Protein AF-A0A955IA64-F1 (afdb_monomer_lite)

Sequence (153 aa):
MTGTPGFIVGTLGSDGQVEGVVISGAQPYSSFKAELDKFLDGNVEKTAKVSIDDDPILGDKNKAKVAIVEFSDYECPFCQKFHNDTFDQLVENYIDNGKVIYVYRDFPLSFHEPKASEAAAAANCVKEVAGDEKYFEFSKLYYERTKSNGEGL

Organism: NCBI:txid2099670

InterPro domains:
  IPR012336 Thioredoxin-like fold [PF13462] (55-147)
  IPR013766 Thioredoxin domain [PS51352] (23-153)
  IPR036249 Thioredoxin-like superfamily [SSF52833] (44-150)

Structure (mmCIF, N/CA/C/O backbone):
data_AF-A0A955IA64-F1
#
_entry.id   AF-A0A955IA64-F1
#
loop_
_atom_site.group_PDB
_atom_site.id
_atom_site.type_symbol
_atom_site.label_atom_id
_atom_site.label_alt_id
_atom_site.label_comp_id
_atom_site.label_asym_id
_atom_site.label_entity_id
_atom_site.label_seq_id
_atom_site.pdbx_PDB_ins_code
_atom_site.Cartn_x
_atom_site.Cartn_y
_atom_site.Cartn_z
_atom_site.occupancy
_atom_site.B_iso_or_equiv
_atom_site.auth_seq_id
_atom_site.auth_comp_id
_atom_site.auth_asym_id
_atom_site.auth_atom_id
_atom_site.pdbx_PDB_model_num
ATOM 1 N N . MET A 1 1 ? -1.724 13.882 -2.074 1.00 74.62 1 MET A N 1
ATOM 2 C CA . MET A 1 1 ? -0.437 13.337 -1.590 1.00 74.62 1 MET A CA 1
ATOM 3 C C . MET A 1 1 ? 0.701 14.104 -2.242 1.00 74.62 1 MET A C 1
ATOM 5 O O . MET A 1 1 ? 0.517 14.543 -3.369 1.00 74.62 1 MET A O 1
ATOM 9 N N . THR A 1 2 ? 1.822 14.323 -1.548 1.00 81.00 2 THR A N 1
ATOM 10 C CA . THR A 1 2 ? 2.979 15.089 -2.068 1.00 81.00 2 THR A CA 1
ATOM 11 C C . THR A 1 2 ? 4.188 14.214 -2.431 1.00 81.00 2 THR A C 1
ATOM 13 O O . THR A 1 2 ? 5.199 14.749 -2.871 1.00 81.00 2 THR A O 1
ATOM 16 N N . GLY A 1 3 ? 4.111 12.893 -2.232 1.00 91.44 3 GLY A N 1
ATOM 17 C CA . GLY A 1 3 ? 5.170 11.920 -2.530 1.00 91.44 3 GLY A CA 1
ATOM 18 C C . GLY A 1 3 ? 4.752 10.490 -2.163 1.00 91.44 3 GLY A C 1
ATOM 19 O O . GLY A 1 3 ? 3.640 10.302 -1.661 1.00 91.44 3 GLY A O 1
ATOM 20 N N . THR A 1 4 ? 5.642 9.517 -2.397 1.00 96.19 4 THR A N 1
ATOM 21 C CA . THR A 1 4 ? 5.428 8.085 -2.113 1.00 96.19 4 THR A CA 1
ATOM 22 C C . THR A 1 4 ? 6.520 7.505 -1.183 1.00 96.19 4 THR A C 1
ATOM 24 O O . THR A 1 4 ? 7.653 7.997 -1.188 1.00 96.19 4 THR A O 1
ATOM 27 N N . PRO A 1 5 ? 6.209 6.486 -0.360 1.00 98.44 5 PRO A N 1
ATOM 28 C CA . PRO A 1 5 ? 4.861 5.996 -0.125 1.00 98.44 5 PRO A CA 1
ATOM 29 C C . PRO A 1 5 ? 4.093 7.031 0.700 1.00 98.44 5 PRO A C 1
ATOM 31 O O . PRO A 1 5 ? 4.649 7.717 1.565 1.00 98.44 5 PRO A O 1
ATOM 34 N N . GLY A 1 6 ? 2.817 7.198 0.396 1.00 98.31 6 GLY A N 1
ATOM 35 C CA . GLY A 1 6 ? 1.923 8.040 1.175 1.00 98.31 6 GLY A CA 1
ATOM 36 C C . GLY A 1 6 ? 0.669 7.258 1.501 1.00 98.31 6 GLY A C 1
ATOM 37 O O . GLY A 1 6 ? 0.147 6.562 0.646 1.00 98.31 6 GLY A O 1
ATOM 38 N N . PHE A 1 7 ? 0.134 7.416 2.703 1.00 98.50 7 PHE A N 1
ATOM 39 C CA . PHE A 1 7 ? -1.001 6.632 3.168 1.00 98.50 7 PHE A CA 1
ATOM 40 C C . PHE A 1 7 ? -2.152 7.517 3.623 1.00 98.50 7 PHE A C 1
ATOM 42 O O . PHE A 1 7 ? -1.937 8.575 4.216 1.00 98.50 7 PHE A O 1
ATOM 49 N N . ILE A 1 8 ? -3.374 7.044 3.411 1.00 98.00 8 ILE A N 1
ATOM 50 C CA . ILE A 1 8 ? -4.541 7.469 4.182 1.00 98.00 8 ILE A CA 1
ATOM 51 C C . ILE A 1 8 ? -4.972 6.283 5.037 1.00 98.00 8 ILE A C 1
ATOM 53 O O . ILE A 1 8 ? -5.327 5.233 4.507 1.00 98.00 8 ILE A O 1
ATOM 57 N N . VAL A 1 9 ? -4.938 6.454 6.356 1.00 97.62 9 VAL A N 1
ATOM 58 C CA . VAL A 1 9 ? -5.397 5.451 7.325 1.00 97.62 9 VAL A CA 1
ATOM 59 C C . VAL A 1 9 ? -6.681 5.960 7.953 1.00 97.62 9 VAL A C 1
ATOM 61 O O . VAL A 1 9 ? -6.684 7.055 8.515 1.00 97.62 9 VAL A O 1
ATOM 64 N N . GLY A 1 10 ? -7.777 5.210 7.838 1.00 97.31 10 GLY A N 1
ATOM 65 C CA . GLY A 1 10 ? -9.073 5.724 8.270 1.00 97.31 10 GLY A CA 1
ATOM 66 C C . GLY A 1 10 ? -10.218 4.728 8.297 1.00 97.31 10 GLY A C 1
ATOM 67 O O . GLY A 1 10 ? -10.074 3.563 7.936 1.00 97.31 10 GLY A O 1
ATOM 68 N N . THR A 1 11 ? -11.384 5.209 8.723 1.00 96.75 11 THR A N 1
ATOM 69 C CA . THR A 1 11 ? -12.624 4.426 8.745 1.00 96.75 11 THR A CA 1
ATOM 70 C C . THR A 1 11 ? -13.098 4.153 7.324 1.00 96.75 11 THR A C 1
ATOM 72 O O . THR A 1 11 ? -13.209 5.086 6.530 1.00 96.75 11 THR A O 1
ATOM 75 N N . LEU A 1 12 ? -13.429 2.895 7.040 1.00 96.62 12 LEU A N 1
ATOM 76 C CA . LEU A 1 12 ? -14.019 2.455 5.782 1.00 96.62 12 LEU A CA 1
ATOM 77 C C . LEU A 1 12 ? -15.549 2.546 5.857 1.00 96.62 12 LEU A C 1
ATOM 79 O O . LEU A 1 12 ? -16.190 1.851 6.647 1.00 96.62 12 LEU A O 1
ATOM 83 N N . GLY A 1 13 ? -16.128 3.410 5.031 1.00 94.50 13 GLY A N 1
ATOM 84 C CA . GLY A 1 13 ? -17.563 3.513 4.811 1.00 94.50 13 GLY A CA 1
ATOM 85 C C . GLY A 1 13 ? -18.093 2.410 3.894 1.00 94.50 13 GLY A C 1
ATOM 86 O O . GLY A 1 13 ? -17.376 1.854 3.062 1.00 94.50 13 GLY A O 1
ATOM 87 N N . SER A 1 14 ? -19.389 2.114 4.014 1.00 92.44 14 SER A N 1
ATOM 88 C CA . SER A 1 14 ? -20.088 1.159 3.139 1.00 92.44 14 SER A CA 1
ATOM 89 C C . SER A 1 14 ? -20.152 1.605 1.673 1.00 92.44 14 SER A C 1
ATOM 91 O O . SER A 1 14 ? -20.410 0.793 0.793 1.00 92.44 14 SER A O 1
ATOM 93 N N . ASP A 1 15 ? -19.945 2.896 1.420 1.00 93.44 15 ASP A N 1
ATOM 94 C CA . ASP A 1 15 ? -19.834 3.520 0.101 1.00 93.44 15 ASP A CA 1
ATOM 95 C C . ASP A 1 15 ? -18.428 3.385 -0.513 1.00 93.44 15 ASP A C 1
ATOM 97 O O . ASP A 1 15 ? -18.185 3.894 -1.602 1.00 93.44 15 ASP A O 1
ATOM 101 N N . GLY A 1 16 ? -17.494 2.713 0.172 1.00 95.38 16 GLY A N 1
ATOM 102 C CA . GLY A 1 16 ? -16.103 2.588 -0.262 1.00 95.38 16 GLY A CA 1
ATOM 103 C C . GLY A 1 16 ? -15.254 3.829 0.021 1.00 95.38 16 GLY A C 1
ATOM 104 O O . GLY A 1 16 ? -14.092 3.876 -0.378 1.00 95.38 16 GLY A O 1
ATOM 105 N N . GLN A 1 17 ? -15.788 4.830 0.725 1.00 97.38 17 GLN A N 1
ATOM 106 C CA . GLN A 1 17 ? -15.002 5.982 1.144 1.00 97.38 17 GLN A CA 1
ATOM 107 C C . GLN A 1 17 ? -14.188 5.658 2.396 1.00 97.38 17 GLN A C 1
ATOM 109 O O . GLN A 1 17 ? -14.704 5.138 3.381 1.00 97.38 17 GLN A O 1
ATOM 114 N N . VAL A 1 18 ? -12.920 6.044 2.385 1.00 97.62 18 VAL A N 1
ATOM 115 C CA . VAL A 1 18 ? -12.037 6.045 3.546 1.00 97.62 18 VAL A CA 1
ATOM 116 C C . VAL A 1 18 ? -11.873 7.477 4.018 1.00 97.62 18 VAL A C 1
ATOM 118 O O . VAL A 1 18 ? -11.444 8.350 3.262 1.00 97.62 18 VAL A O 1
ATOM 121 N N . GLU A 1 19 ? -12.220 7.723 5.275 1.00 96.88 19 GLU A N 1
ATOM 122 C CA . GLU A 1 19 ? -12.023 9.014 5.932 1.00 96.88 19 GLU A CA 1
ATOM 123 C C . GLU A 1 19 ? -11.064 8.843 7.102 1.00 96.88 19 GLU A C 1
ATOM 125 O O . GLU A 1 19 ? -11.329 8.062 8.021 1.00 96.88 19 GLU A O 1
ATOM 130 N N . GLY A 1 20 ? -9.948 9.566 7.065 1.00 96.38 20 GLY A N 1
ATOM 131 C CA . GLY A 1 20 ? -8.793 9.231 7.882 1.00 96.38 20 GLY A CA 1
ATOM 132 C C . GLY A 1 20 ? -7.771 10.343 8.052 1.00 96.38 20 GLY A C 1
ATOM 133 O O . GLY A 1 20 ? -8.054 11.517 7.812 1.00 96.38 20 GLY A O 1
ATOM 134 N N . VAL A 1 21 ? -6.572 9.944 8.461 1.00 96.19 21 VAL A N 1
ATOM 135 C CA . VAL A 1 21 ? -5.384 10.798 8.566 1.00 96.19 21 VAL A CA 1
ATOM 136 C C . VAL A 1 21 ? -4.369 10.431 7.492 1.00 96.19 21 VAL A C 1
ATOM 138 O O . VAL A 1 21 ? -4.330 9.294 7.017 1.00 96.19 21 VAL A O 1
ATOM 141 N N . VAL A 1 22 ? -3.529 11.395 7.123 1.00 96.75 22 VAL A N 1
ATOM 142 C CA . VAL A 1 22 ? -2.402 11.162 6.216 1.00 96.75 22 VAL A CA 1
ATOM 143 C C . VAL A 1 22 ? -1.189 10.695 7.014 1.00 96.75 22 VAL A C 1
ATOM 145 O O . VAL A 1 22 ? -0.801 11.343 7.984 1.00 96.75 22 VAL A O 1
ATOM 148 N N . ILE A 1 23 ? -0.552 9.617 6.562 1.00 96.62 23 ILE A N 1
ATOM 149 C CA . ILE A 1 23 ? 0.784 9.211 7.007 1.00 96.62 23 ILE A CA 1
ATOM 150 C C . ILE A 1 23 ? 1.722 9.339 5.806 1.00 96.62 23 ILE A C 1
ATOM 152 O O . ILE A 1 23 ? 1.428 8.825 4.732 1.00 96.62 23 ILE A O 1
ATOM 156 N N . SER A 1 24 ? 2.843 10.038 5.968 1.00 96.88 24 SER A N 1
ATOM 157 C CA . SER A 1 24 ? 3.775 10.312 4.866 1.00 96.88 24 SER A CA 1
ATOM 158 C C . SER A 1 24 ? 5.090 9.557 5.032 1.00 96.88 24 SER A C 1
ATOM 160 O O . SER A 1 24 ? 5.724 9.618 6.090 1.00 96.88 24 SER A O 1
ATOM 162 N N . GLY A 1 25 ? 5.540 8.920 3.951 1.00 97.56 25 GLY A N 1
ATOM 163 C CA . GLY A 1 25 ? 6.814 8.215 3.865 1.00 97.56 25 GLY A CA 1
ATOM 164 C C . GLY A 1 25 ? 6.790 6.817 4.479 1.00 97.56 25 GLY A C 1
ATOM 165 O O . GLY A 1 25 ? 5.804 6.387 5.075 1.00 97.56 25 GLY A O 1
ATOM 166 N N . ALA A 1 26 ? 7.916 6.114 4.344 1.00 98.00 26 ALA A N 1
ATOM 167 C CA . ALA A 1 26 ? 8.124 4.760 4.854 1.00 98.00 26 ALA A CA 1
ATOM 168 C C . ALA A 1 26 ? 8.237 4.742 6.389 1.00 98.00 26 ALA A C 1
ATOM 170 O O . ALA A 1 26 ? 9.330 4.650 6.954 1.00 98.00 26 ALA A O 1
ATOM 171 N N . GLN A 1 27 ? 7.100 4.899 7.064 1.00 98.38 27 GLN A N 1
ATOM 172 C CA . GLN A 1 27 ? 7.015 4.892 8.519 1.00 98.38 27 GLN A CA 1
ATOM 173 C C . GLN A 1 27 ? 7.138 3.468 9.079 1.00 98.38 27 GLN A C 1
ATOM 175 O O . GLN A 1 27 ? 6.695 2.521 8.432 1.00 98.38 27 GLN A O 1
ATOM 180 N N . PRO A 1 28 ? 7.696 3.298 10.290 1.00 98.44 28 PRO A N 1
ATOM 181 C CA . PRO A 1 28 ? 7.754 1.996 10.944 1.00 98.44 28 PRO A CA 1
ATOM 182 C C . PRO A 1 28 ? 6.361 1.498 11.349 1.00 98.44 28 PRO A C 1
ATOM 184 O O . PRO A 1 28 ? 5.442 2.288 11.583 1.00 98.44 28 PRO A O 1
ATOM 187 N N . TYR A 1 29 ? 6.240 0.183 11.557 1.00 98.44 29 TYR A N 1
ATOM 188 C CA . TYR A 1 29 ? 5.018 -0.479 12.034 1.00 98.44 29 TYR A CA 1
ATOM 189 C C . TYR A 1 29 ? 4.368 0.205 13.249 1.00 98.44 29 TYR A C 1
ATOM 191 O O . TYR A 1 29 ? 3.145 0.323 13.316 1.00 98.44 29 TYR A O 1
ATOM 199 N N . SER A 1 30 ? 5.165 0.699 14.202 1.00 98.19 30 SER A N 1
ATOM 200 C CA . SER A 1 30 ? 4.658 1.374 15.404 1.00 98.19 30 SER A CA 1
ATOM 201 C C . SER A 1 30 ? 3.833 2.627 15.096 1.00 98.19 30 SER A C 1
ATOM 203 O O . SER A 1 30 ? 2.849 2.878 15.793 1.00 98.19 30 SER A O 1
ATOM 205 N N . SER A 1 31 ? 4.189 3.381 14.052 1.00 97.75 31 SER A N 1
ATOM 206 C CA . SER A 1 31 ? 3.440 4.566 13.623 1.00 97.75 31 SER A CA 1
ATOM 207 C C . SER A 1 31 ? 2.062 4.180 13.085 1.00 97.75 31 SER A C 1
ATOM 209 O O . SER A 1 31 ? 1.062 4.782 13.465 1.00 97.75 31 SER A O 1
ATOM 211 N N . PHE A 1 32 ? 1.989 3.129 12.263 1.00 98.19 32 PHE A N 1
ATOM 212 C CA . PHE A 1 32 ? 0.715 2.615 11.755 1.00 98.19 32 PHE A CA 1
ATOM 213 C C . PHE A 1 32 ? -0.142 2.025 12.866 1.00 98.19 32 PHE A C 1
ATOM 215 O O . PHE A 1 32 ? -1.320 2.350 12.956 1.00 98.19 32 PHE A O 1
ATOM 222 N N . LYS A 1 33 ? 0.448 1.210 13.747 1.00 97.69 33 LYS A N 1
ATOM 223 C CA . LYS A 1 33 ? -0.242 0.648 14.913 1.00 97.69 33 LYS A CA 1
ATOM 224 C C . LYS A 1 33 ? -0.918 1.740 15.744 1.00 97.69 33 LYS A C 1
ATOM 226 O O . LYS A 1 33 ? -2.083 1.594 16.096 1.00 97.69 33 LYS A O 1
ATOM 231 N N . ALA A 1 34 ? -0.207 2.831 16.030 1.00 95.81 34 ALA A N 1
ATOM 232 C CA . ALA A 1 34 ? -0.748 3.929 16.824 1.00 95.81 34 ALA A CA 1
ATOM 233 C C . ALA A 1 34 ? -1.990 4.572 16.186 1.00 95.81 34 ALA A C 1
ATOM 235 O O . ALA A 1 34 ? -2.924 4.907 16.907 1.00 95.81 34 ALA A O 1
ATOM 236 N N . GLU A 1 35 ? -2.021 4.739 14.861 1.00 95.88 35 GLU A N 1
ATOM 237 C CA . GLU A 1 35 ? -3.189 5.304 14.174 1.00 95.88 35 GLU A CA 1
ATOM 238 C C . GLU A 1 35 ? -4.315 4.280 13.989 1.00 95.88 35 GLU A C 1
ATOM 240 O O . GLU A 1 35 ? -5.476 4.591 14.255 1.00 95.88 35 GLU A O 1
ATOM 245 N N . LEU A 1 36 ? -3.993 3.043 13.605 1.00 96.62 36 LEU A N 1
ATOM 246 C CA . LEU A 1 36 ? -4.978 1.975 13.425 1.00 96.62 36 LEU A CA 1
ATOM 247 C C . LEU A 1 36 ? -5.747 1.686 14.713 1.00 96.62 36 LEU A C 1
ATOM 249 O O . LEU A 1 36 ? -6.972 1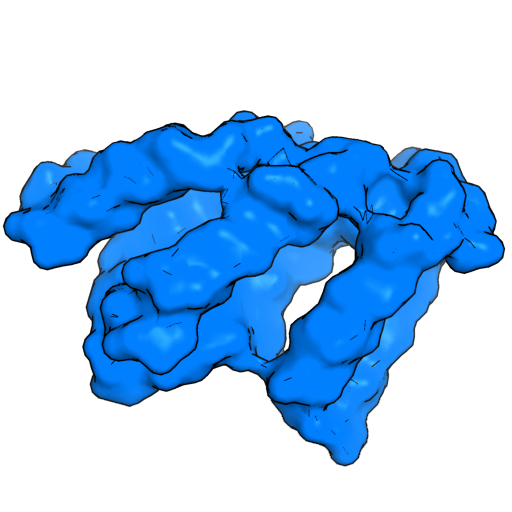.602 14.669 1.00 96.62 36 LEU A O 1
ATOM 253 N N . ASP A 1 37 ? -5.058 1.598 15.852 1.00 95.31 37 ASP A N 1
ATOM 254 C CA . ASP A 1 37 ? -5.703 1.363 17.147 1.00 95.31 37 ASP A CA 1
ATOM 255 C C . ASP A 1 37 ? -6.694 2.489 17.485 1.00 95.31 37 ASP A C 1
ATOM 257 O O . ASP A 1 37 ? -7.836 2.216 17.849 1.00 95.31 37 ASP A O 1
ATOM 261 N N . LYS A 1 38 ? -6.326 3.759 17.253 1.00 94.62 38 LYS A N 1
ATOM 262 C CA . LYS A 1 38 ? -7.242 4.894 17.463 1.00 94.62 38 LYS A CA 1
ATOM 263 C C . LYS A 1 38 ? -8.497 4.793 16.588 1.00 94.62 38 LYS A C 1
ATOM 265 O O . LYS A 1 38 ? -9.601 5.065 17.062 1.00 94.62 38 LYS A O 1
ATOM 270 N N . PHE A 1 39 ? -8.347 4.420 15.313 1.00 95.00 39 PHE A N 1
ATOM 271 C CA . PHE A 1 39 ? -9.488 4.263 14.403 1.00 95.00 39 PHE A CA 1
ATOM 272 C C . PHE A 1 39 ? -10.368 3.066 14.764 1.00 95.00 39 PHE A C 1
ATOM 274 O O . PHE A 1 39 ? -11.587 3.150 14.607 1.00 95.00 39 PHE A O 1
ATOM 281 N N . LEU A 1 40 ? -9.778 1.981 15.267 1.00 92.50 40 LEU A N 1
ATOM 282 C CA . LEU A 1 40 ? -10.519 0.825 15.768 1.00 92.50 40 LEU A CA 1
ATOM 283 C C . LEU A 1 40 ? -11.295 1.155 17.057 1.00 92.50 40 LEU A C 1
ATOM 285 O O . LEU A 1 40 ? -12.383 0.612 17.251 1.00 92.50 40 LEU A O 1
ATOM 289 N N . ASP A 1 41 ? -10.793 2.088 17.871 1.00 91.94 41 ASP A N 1
ATOM 290 C CA . ASP A 1 41 ? -11.426 2.543 19.118 1.00 91.94 41 ASP A CA 1
ATOM 291 C C . ASP A 1 41 ? -12.508 3.633 18.918 1.00 91.94 41 ASP A C 1
ATOM 293 O O . ASP A 1 41 ? -13.351 3.841 19.794 1.00 91.94 41 ASP A O 1
ATOM 297 N N . GLY A 1 42 ? -12.554 4.298 17.755 1.00 80.75 42 GLY A N 1
ATOM 298 C CA . GLY A 1 42 ? -13.753 5.004 17.272 1.00 80.75 42 GLY A CA 1
ATOM 299 C C . GLY A 1 42 ? -13.866 6.517 17.516 1.00 80.75 42 GLY A C 1
ATOM 300 O O . GLY A 1 42 ? -14.956 7.056 17.336 1.00 80.75 42 GLY A O 1
ATOM 301 N N . ASN A 1 43 ? -12.795 7.235 17.872 1.00 69.50 43 ASN A N 1
ATOM 302 C CA . ASN A 1 43 ? -12.815 8.709 17.957 1.00 69.50 43 ASN A CA 1
ATOM 303 C C . ASN A 1 43 ? -11.509 9.328 17.446 1.00 69.50 43 ASN A C 1
ATOM 305 O O . ASN A 1 43 ? -10.592 9.614 18.216 1.00 69.50 43 ASN A O 1
ATOM 309 N N . VAL A 1 44 ? -11.440 9.553 16.133 1.00 83.38 44 VAL A N 1
ATOM 310 C CA . VAL A 1 44 ? -10.281 10.171 15.478 1.00 83.38 44 VAL A CA 1
ATOM 311 C C . VAL A 1 44 ? -10.733 11.339 14.619 1.00 83.38 44 VAL A C 1
ATOM 313 O O . VAL A 1 44 ? -11.712 11.238 13.877 1.00 83.38 44 VAL A O 1
ATOM 316 N N . GLU A 1 45 ? -10.010 12.451 14.716 1.00 84.12 45 GLU A N 1
ATOM 317 C CA . GLU A 1 45 ? -10.182 13.584 13.815 1.00 84.12 45 GLU A CA 1
ATOM 318 C C . GLU A 1 45 ? -9.753 13.182 12.398 1.00 84.12 45 GLU A C 1
ATOM 320 O O . GLU A 1 45 ? -8.624 12.751 12.163 1.00 84.12 45 GLU A O 1
ATOM 325 N N . LYS A 1 46 ? -10.680 13.303 11.448 1.00 89.75 46 LYS A N 1
ATOM 326 C CA . LYS A 1 46 ? -10.475 12.930 10.048 1.00 89.75 46 LYS A CA 1
ATOM 327 C C . LYS A 1 46 ? -10.085 14.168 9.253 1.00 89.75 46 LYS A C 1
ATOM 329 O O . LYS A 1 46 ? -10.844 15.131 9.197 1.00 89.75 46 LYS A O 1
ATOM 334 N N . THR A 1 47 ? -8.925 14.126 8.614 1.00 91.88 47 THR A N 1
ATOM 335 C CA . THR A 1 47 ? -8.356 15.256 7.861 1.00 91.88 47 THR A CA 1
ATOM 336 C C . THR A 1 47 ? -8.212 14.968 6.369 1.00 91.88 47 THR A C 1
ATOM 338 O O . THR A 1 47 ? -7.954 15.881 5.587 1.00 91.88 47 THR A O 1
ATOM 341 N N . ALA A 1 48 ? -8.420 13.719 5.951 1.00 93.94 48 ALA A N 1
ATOM 342 C CA . ALA A 1 48 ? -8.374 13.287 4.564 1.00 93.94 48 ALA A CA 1
ATOM 343 C C . ALA A 1 48 ? -9.556 12.375 4.221 1.00 93.94 48 ALA A C 1
ATOM 345 O O . ALA A 1 48 ? -10.094 11.670 5.077 1.00 93.94 48 ALA A O 1
ATOM 346 N N . LYS A 1 49 ? -9.936 12.378 2.941 1.00 95.94 49 LYS A N 1
ATOM 347 C CA . LYS A 1 49 ? -10.976 11.515 2.382 1.00 95.94 49 LYS A CA 1
ATOM 348 C C . LYS A 1 49 ? -10.542 10.988 1.021 1.00 95.94 49 LYS A C 1
ATOM 350 O O . LYS A 1 49 ? -10.025 11.748 0.205 1.00 95.94 49 LYS A O 1
ATOM 355 N N . VAL A 1 50 ? -10.772 9.703 0.777 1.00 97.25 50 VAL A N 1
ATOM 356 C CA . VAL A 1 50 ? -10.415 9.021 -0.472 1.00 97.25 50 VAL A CA 1
ATOM 357 C C . VAL A 1 50 ? -11.407 7.891 -0.761 1.00 97.25 50 VAL A C 1
ATOM 359 O O . VAL A 1 50 ? -11.963 7.330 0.173 1.00 97.25 50 VAL A O 1
ATOM 362 N N . SER A 1 51 ? -11.694 7.589 -2.027 1.00 97.00 51 SER A N 1
ATOM 363 C CA . SER A 1 51 ? -12.426 6.365 -2.415 1.00 97.00 51 SER A CA 1
ATOM 364 C C . SER A 1 51 ? -11.437 5.214 -2.570 1.00 97.00 51 SER A C 1
ATOM 366 O O . SER A 1 51 ? -10.316 5.487 -2.983 1.00 97.00 51 SER A O 1
ATOM 368 N N . ILE A 1 52 ? -11.820 3.967 -2.294 1.00 96.38 52 ILE A N 1
ATOM 369 C CA . ILE A 1 52 ? -11.025 2.777 -2.671 1.00 96.38 52 ILE A CA 1
ATOM 370 C C . ILE A 1 52 ? -11.246 2.338 -4.128 1.00 96.38 52 ILE A C 1
ATOM 372 O O . ILE A 1 52 ? -10.472 1.539 -4.627 1.00 96.38 52 ILE A O 1
ATOM 376 N N . ASP A 1 53 ? -12.288 2.859 -4.785 1.00 93.94 53 ASP A N 1
ATOM 377 C CA . ASP A 1 53 ? -12.655 2.591 -6.186 1.00 93.94 53 ASP A CA 1
ATOM 378 C C . ASP A 1 53 ? -12.499 1.111 -6.608 1.00 93.94 53 ASP A C 1
ATOM 380 O O . ASP A 1 53 ? -13.001 0.218 -5.913 1.00 93.94 53 ASP A O 1
ATOM 384 N N . ASP A 1 54 ? -11.824 0.853 -7.728 1.00 94.56 54 ASP A N 1
ATOM 385 C CA . ASP A 1 54 ? -11.472 -0.458 -8.257 1.00 94.56 54 ASP A CA 1
ATOM 386 C C . ASP A 1 54 ? -10.021 -0.862 -7.946 1.00 94.56 54 ASP A C 1
ATOM 388 O O . ASP A 1 54 ? -9.519 -1.818 -8.544 1.00 94.56 54 ASP A O 1
ATOM 392 N N . ASP A 1 55 ? -9.358 -0.188 -7.001 1.00 98.00 55 ASP A N 1
ATOM 393 C CA . ASP A 1 55 ? -7.988 -0.508 -6.601 1.00 98.00 55 ASP A CA 1
ATOM 394 C C . ASP A 1 55 ? -7.887 -1.932 -6.007 1.00 98.00 55 ASP A C 1
ATOM 396 O O . ASP A 1 55 ? -8.842 -2.426 -5.396 1.00 98.00 55 ASP A O 1
ATOM 400 N N . PRO A 1 56 ? -6.727 -2.603 -6.136 1.00 98.44 56 PRO A N 1
ATOM 401 C CA . PRO A 1 56 ? -6.450 -3.881 -5.482 1.00 98.44 56 PRO A CA 1
ATOM 402 C C . PRO A 1 56 ? -6.625 -3.829 -3.959 1.00 98.44 56 PRO A C 1
ATOM 404 O O . PRO A 1 56 ? -6.076 -2.946 -3.291 1.00 98.44 56 PRO A O 1
ATOM 407 N N . ILE A 1 57 ? -7.325 -4.823 -3.395 1.00 98.56 57 ILE A N 1
ATOM 408 C CA . ILE A 1 57 ? -7.604 -4.922 -1.957 1.00 98.56 57 ILE A CA 1
ATOM 409 C C . ILE A 1 57 ? -7.015 -6.205 -1.364 1.00 98.56 57 ILE A C 1
ATOM 411 O O . ILE A 1 57 ? -7.297 -7.311 -1.817 1.00 98.56 57 ILE A O 1
ATOM 415 N N . LEU A 1 58 ? -6.248 -6.066 -0.283 1.00 98.62 58 LEU A N 1
ATOM 416 C CA . LEU A 1 58 ? -5.823 -7.171 0.571 1.00 98.62 58 LEU A CA 1
ATOM 417 C C . LEU A 1 58 ? -6.641 -7.175 1.869 1.00 98.62 58 LEU A C 1
ATOM 419 O O . LEU A 1 58 ? -6.766 -6.149 2.543 1.00 98.62 58 LEU A O 1
ATOM 423 N N . GLY A 1 59 ? -7.162 -8.346 2.240 1.00 97.69 59 GLY A N 1
ATOM 424 C CA . GLY A 1 59 ? -7.964 -8.561 3.449 1.00 97.69 59 GLY A CA 1
ATOM 425 C C . GLY A 1 59 ? -9.473 -8.658 3.199 1.00 97.69 59 GLY A C 1
ATOM 426 O O . GLY A 1 59 ? -9.961 -8.549 2.076 1.00 97.69 59 GLY A O 1
ATOM 427 N N . ASP A 1 60 ? -10.237 -8.877 4.272 1.00 96.38 60 ASP A N 1
ATOM 428 C CA . ASP A 1 60 ? -11.689 -9.083 4.196 1.00 96.38 60 ASP A CA 1
ATOM 429 C C . ASP A 1 60 ? -12.472 -7.764 4.305 1.00 96.38 60 ASP A C 1
ATOM 431 O O . ASP A 1 60 ? -12.768 -7.268 5.399 1.00 96.38 60 ASP A O 1
ATOM 435 N N . LYS A 1 61 ? -12.868 -7.224 3.148 1.00 94.31 61 LYS A N 1
ATOM 436 C CA . LYS A 1 61 ? -13.687 -6.005 3.028 1.00 94.31 61 LYS A CA 1
ATOM 437 C C . LYS A 1 61 ? -15.053 -6.109 3.716 1.00 94.31 61 LYS A C 1
ATOM 439 O O . LYS A 1 61 ? -15.613 -5.083 4.092 1.00 94.31 61 LYS A O 1
ATOM 444 N N . ASN A 1 62 ? -15.598 -7.312 3.905 1.00 93.56 62 ASN A N 1
ATOM 445 C CA . ASN A 1 62 ? -16.899 -7.485 4.559 1.00 93.56 62 ASN A CA 1
ATOM 446 C C . ASN A 1 62 ? -16.801 -7.409 6.088 1.00 93.56 62 ASN A C 1
ATOM 448 O O . ASN A 1 62 ? -17.815 -7.218 6.764 1.00 93.56 62 ASN A O 1
ATOM 452 N N . LYS A 1 63 ? -15.594 -7.574 6.639 1.00 94.62 63 LYS A N 1
ATOM 453 C CA . LYS A 1 63 ? -15.336 -7.579 8.082 1.00 94.62 63 LYS A CA 1
ATOM 454 C C . LYS A 1 63 ? -14.644 -6.305 8.562 1.00 94.62 63 LYS A C 1
ATOM 456 O O . LYS A 1 63 ? -14.964 -5.813 9.649 1.00 94.62 63 LYS A O 1
ATOM 461 N N . ALA A 1 64 ? -13.704 -5.785 7.779 1.00 96.06 64 ALA A N 1
ATOM 462 C CA . ALA A 1 64 ? -12.899 -4.639 8.169 1.00 96.06 64 ALA A CA 1
ATOM 463 C C . ALA A 1 64 ? -13.729 -3.349 8.249 1.00 96.06 64 ALA A C 1
ATOM 465 O O . ALA A 1 64 ? -14.562 -3.061 7.394 1.00 96.06 64 ALA A O 1
ATOM 466 N N . LYS A 1 65 ? -13.454 -2.536 9.273 1.00 94.56 65 LYS A N 1
ATOM 467 C CA . LYS A 1 65 ? -14.047 -1.192 9.448 1.00 94.56 65 LYS A CA 1
ATOM 468 C C . LYS A 1 65 ? -13.044 -0.066 9.219 1.00 94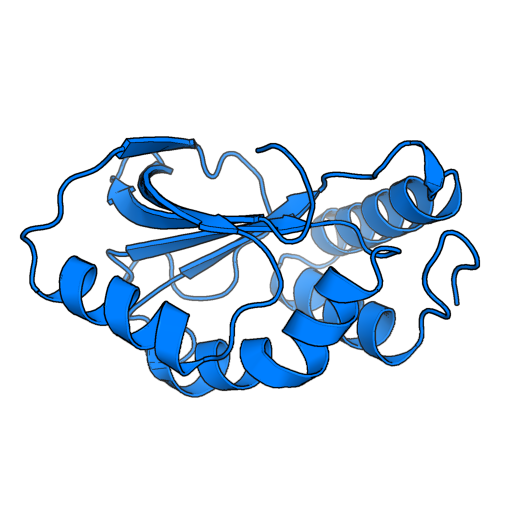.56 65 LYS A C 1
ATOM 470 O O . LYS A 1 65 ? -13.396 1.109 9.290 1.00 94.56 65 LYS A O 1
ATOM 475 N N . VAL A 1 66 ? -11.789 -0.428 8.989 1.00 97.56 66 VAL A N 1
ATOM 476 C CA . VAL A 1 66 ? -10.657 0.476 8.817 1.00 97.56 66 VAL A CA 1
ATOM 477 C C . VAL A 1 66 ? -9.909 0.050 7.561 1.00 97.56 66 VAL A C 1
ATOM 479 O O . VAL A 1 66 ? -9.836 -1.140 7.251 1.00 97.56 66 VAL A O 1
ATOM 482 N N . ALA A 1 67 ? -9.371 1.021 6.838 1.00 98.44 67 ALA A N 1
ATOM 483 C CA . ALA A 1 67 ? -8.569 0.799 5.650 1.00 98.44 67 ALA A CA 1
ATOM 484 C C . ALA A 1 67 ? -7.259 1.585 5.724 1.00 98.44 67 ALA A C 1
ATOM 486 O O . ALA A 1 67 ? -7.206 2.686 6.282 1.00 98.44 67 ALA A O 1
ATOM 487 N N . ILE A 1 68 ? -6.222 1.015 5.120 1.00 98.69 68 ILE A N 1
ATOM 488 C CA . ILE A 1 68 ? -4.987 1.701 4.749 1.00 98.69 68 ILE A CA 1
ATOM 489 C C . ILE A 1 68 ? -5.020 1.834 3.230 1.00 98.69 68 ILE A C 1
ATOM 491 O O . ILE A 1 68 ? -5.054 0.820 2.546 1.00 98.69 68 ILE A O 1
ATOM 495 N N . VAL A 1 69 ? -5.018 3.056 2.706 1.00 98.69 69 VAL A N 1
ATOM 496 C CA . VAL A 1 69 ? -4.873 3.318 1.267 1.00 98.69 69 VAL A CA 1
ATOM 497 C C . VAL A 1 69 ? -3.472 3.853 1.032 1.00 98.69 69 VAL A C 1
ATOM 499 O O . VAL A 1 69 ? -3.189 4.992 1.406 1.00 98.69 69 VAL A O 1
ATOM 502 N N . GLU A 1 70 ? -2.594 3.036 0.462 1.00 98.75 70 GLU A N 1
ATOM 503 C CA . GLU A 1 70 ? -1.256 3.453 0.055 1.00 98.75 70 GLU A CA 1
ATOM 504 C C . GLU A 1 70 ? -1.286 4.017 -1.366 1.00 98.75 70 GLU A C 1
ATOM 506 O O . GLU A 1 70 ? -1.804 3.392 -2.276 1.00 98.75 70 GLU A O 1
ATOM 511 N N . PHE A 1 71 ? -0.677 5.181 -1.554 1.00 98.62 71 PHE A N 1
ATOM 512 C CA . PHE A 1 71 ? -0.262 5.724 -2.837 1.00 98.62 71 PHE A CA 1
ATOM 513 C C . PHE A 1 71 ? 1.216 5.395 -3.012 1.00 98.62 71 PHE A C 1
ATOM 515 O O . PHE A 1 71 ? 2.057 5.910 -2.261 1.00 98.62 71 PHE A O 1
ATOM 522 N N . SER A 1 72 ? 1.517 4.542 -3.980 1.00 98.69 72 SER A N 1
ATOM 523 C CA . SER A 1 72 ? 2.812 3.881 -4.073 1.00 98.69 72 SER A CA 1
ATOM 524 C C . SER A 1 72 ? 3.377 3.907 -5.481 1.00 98.69 72 SER A C 1
ATOM 526 O O . SER A 1 72 ? 2.660 4.016 -6.470 1.00 98.69 72 SER A O 1
ATOM 528 N N . ASP A 1 73 ? 4.693 3.800 -5.558 1.00 98.75 73 ASP A N 1
ATOM 529 C CA . ASP A 1 73 ? 5.435 3.694 -6.804 1.00 98.75 73 ASP A CA 1
ATOM 530 C C . ASP A 1 73 ? 6.362 2.485 -6.687 1.00 98.75 73 ASP A C 1
ATOM 532 O O . ASP A 1 73 ? 7.180 2.412 -5.764 1.00 98.75 73 ASP A O 1
ATOM 536 N N . TYR A 1 74 ? 6.230 1.540 -7.616 1.00 98.75 74 TYR A N 1
ATOM 537 C CA . TYR A 1 74 ? 7.037 0.322 -7.661 1.00 98.75 74 TYR A CA 1
ATOM 538 C C . TYR A 1 74 ? 8.543 0.592 -7.753 1.00 98.75 74 TYR A C 1
ATOM 540 O O . TYR A 1 74 ? 9.337 -0.212 -7.276 1.00 98.75 74 TYR A O 1
ATOM 548 N N . GLU A 1 75 ? 8.944 1.735 -8.302 1.00 98.69 75 GLU A N 1
ATOM 549 C CA . GLU A 1 75 ? 10.340 2.144 -8.443 1.00 98.69 75 GLU A CA 1
ATOM 550 C C . GLU A 1 75 ? 10.807 3.101 -7.341 1.00 98.69 75 GLU A C 1
ATOM 552 O O . GLU A 1 75 ? 11.961 3.534 -7.337 1.00 98.69 75 GLU A O 1
ATOM 557 N N . CYS A 1 76 ? 9.952 3.442 -6.375 1.00 98.62 76 CYS A N 1
ATOM 558 C CA . CYS A 1 76 ? 10.350 4.310 -5.278 1.00 98.62 76 CYS A CA 1
ATOM 559 C C . CYS A 1 76 ? 11.105 3.525 -4.191 1.00 98.62 76 CYS A C 1
ATOM 561 O O . CYS A 1 76 ? 10.522 2.642 -3.552 1.00 98.62 76 CYS A O 1
ATOM 563 N N . PRO A 1 77 ? 12.360 3.901 -3.868 1.00 98.44 77 PRO A N 1
ATOM 564 C CA . PRO A 1 77 ? 13.164 3.186 -2.874 1.00 98.44 77 PRO A CA 1
ATOM 565 C C . PRO A 1 77 ? 12.553 3.230 -1.465 1.00 98.44 77 PRO A C 1
ATOM 567 O O . PRO A 1 77 ? 12.771 2.332 -0.653 1.00 98.44 77 PRO A O 1
ATOM 570 N N . PHE A 1 78 ? 11.751 4.253 -1.150 1.00 98.50 78 PHE A N 1
ATOM 571 C CA . PHE A 1 78 ? 11.024 4.305 0.118 1.00 98.50 78 PHE A CA 1
ATOM 572 C C . PHE A 1 78 ? 9.795 3.389 0.124 1.00 98.50 78 PHE A C 1
ATOM 574 O O . PHE A 1 78 ? 9.494 2.819 1.170 1.00 98.50 78 PHE A O 1
ATOM 581 N N . CYS A 1 79 ? 9.113 3.205 -1.012 1.00 98.75 79 CYS A N 1
ATOM 582 C CA . CYS A 1 79 ? 8.015 2.238 -1.117 1.00 98.75 79 CYS A CA 1
ATOM 583 C C . CYS A 1 79 ? 8.571 0.822 -0.939 1.00 98.75 79 CYS A C 1
ATOM 585 O O . CYS A 1 79 ? 8.109 0.085 -0.070 1.00 98.75 79 CYS A O 1
ATOM 587 N N . GLN A 1 80 ? 9.669 0.504 -1.636 1.00 98.69 80 GLN A N 1
ATOM 588 C CA . GLN A 1 80 ? 10.414 -0.743 -1.441 1.00 98.69 80 GLN A CA 1
ATOM 589 C C . GLN A 1 80 ? 10.791 -0.958 0.031 1.00 98.69 80 GLN A C 1
ATOM 591 O O . GLN A 1 80 ? 10.521 -2.016 0.598 1.00 98.69 80 GLN A O 1
ATOM 596 N N . LYS A 1 81 ? 11.370 0.056 0.686 1.00 98.62 81 LYS A N 1
ATOM 597 C CA . LYS A 1 81 ? 11.714 -0.020 2.110 1.00 98.62 81 LYS A CA 1
ATOM 598 C C . LYS A 1 81 ? 10.497 -0.299 3.000 1.00 98.62 81 LYS A C 1
ATOM 600 O O . LYS A 1 81 ? 10.604 -1.093 3.929 1.00 98.62 81 LYS A O 1
ATOM 605 N N . PHE A 1 82 ? 9.360 0.352 2.758 1.00 98.75 82 PHE A N 1
ATOM 606 C CA . PHE A 1 82 ? 8.135 0.106 3.524 1.00 98.75 82 PHE A CA 1
ATOM 607 C C . PHE A 1 82 ? 7.648 -1.342 3.366 1.00 98.75 82 PHE A C 1
ATOM 609 O O . PHE A 1 82 ? 7.351 -1.996 4.370 1.00 98.75 82 PHE A O 1
ATOM 616 N N . HIS A 1 83 ? 7.622 -1.855 2.134 1.00 98.62 83 HIS A N 1
ATOM 617 C CA . HIS A 1 83 ? 7.205 -3.229 1.865 1.00 98.62 83 HIS A CA 1
ATOM 618 C C . HIS A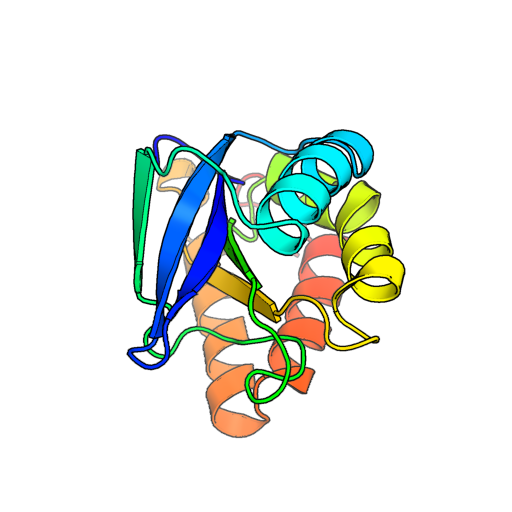 1 83 ? 8.134 -4.269 2.502 1.00 98.62 83 HIS A C 1
ATOM 620 O O . HIS A 1 83 ? 7.645 -5.251 3.056 1.00 98.62 83 HIS A O 1
ATOM 626 N N . ASN A 1 84 ? 9.444 -4.018 2.516 1.00 97.94 84 ASN A N 1
ATOM 627 C CA . ASN A 1 84 ? 10.419 -4.926 3.124 1.00 97.94 84 ASN A CA 1
ATOM 628 C C . ASN A 1 84 ? 10.407 -4.893 4.662 1.00 97.94 84 ASN A C 1
ATOM 630 O O . ASN A 1 84 ? 10.596 -5.927 5.298 1.00 97.94 84 ASN A O 1
ATOM 634 N N . ASP A 1 85 ? 10.185 -3.721 5.266 1.00 98.06 85 ASP A N 1
ATOM 635 C CA . ASP A 1 85 ? 10.430 -3.536 6.702 1.00 98.06 85 ASP A CA 1
ATOM 636 C C . ASP A 1 85 ? 9.157 -3.418 7.551 1.00 98.06 85 ASP A C 1
ATOM 638 O O . ASP A 1 85 ? 9.234 -3.481 8.775 1.00 98.06 85 ASP A O 1
ATOM 642 N N . THR A 1 86 ? 7.991 -3.136 6.961 1.00 98.62 86 THR A N 1
ATOM 643 C CA . THR A 1 86 ? 6.771 -2.800 7.724 1.00 98.62 86 THR A CA 1
ATOM 644 C C . THR A 1 86 ? 5.518 -3.508 7.226 1.00 98.62 86 THR A C 1
ATOM 646 O O . THR A 1 86 ? 4.687 -3.895 8.050 1.00 98.62 86 THR A O 1
ATOM 649 N N . PHE A 1 87 ? 5.370 -3.704 5.916 1.00 98.69 87 PHE A N 1
ATOM 650 C CA . PHE A 1 87 ? 4.142 -4.247 5.333 1.00 98.69 87 PHE A CA 1
ATOM 651 C C . PHE A 1 87 ? 3.754 -5.624 5.892 1.00 98.69 87 PHE A C 1
ATOM 653 O O . PHE A 1 87 ? 2.625 -5.785 6.353 1.00 98.69 87 PHE A O 1
ATOM 660 N N . ASP A 1 88 ? 4.687 -6.578 5.968 1.00 98.38 88 ASP A N 1
ATOM 661 C CA . ASP A 1 88 ? 4.400 -7.929 6.482 1.00 98.38 88 ASP A CA 1
ATOM 662 C C . ASP A 1 88 ? 3.885 -7.904 7.941 1.00 98.38 88 ASP A C 1
ATOM 664 O O . ASP A 1 88 ? 2.989 -8.667 8.306 1.00 98.38 88 ASP A O 1
ATOM 668 N N . GLN A 1 89 ? 4.358 -6.965 8.773 1.00 98.69 89 GLN A N 1
ATOM 669 C CA . GLN A 1 89 ? 3.847 -6.809 10.140 1.00 98.69 89 GLN A CA 1
ATOM 670 C C . GLN A 1 89 ? 2.398 -6.300 10.162 1.00 98.69 89 GLN A C 1
ATOM 672 O O . GLN A 1 89 ? 1.625 -6.688 11.041 1.00 98.69 89 GLN A O 1
ATOM 677 N N . LEU A 1 90 ? 2.012 -5.432 9.221 1.00 98.69 90 LEU A N 1
ATOM 678 C CA . LEU A 1 90 ? 0.624 -4.976 9.083 1.00 98.69 90 LEU A CA 1
ATOM 679 C C . LEU A 1 90 ? -0.289 -6.118 8.641 1.00 98.69 90 LEU A C 1
ATOM 681 O O . LEU A 1 90 ? -1.393 -6.249 9.179 1.00 98.69 90 LEU A O 1
ATOM 685 N N . VAL A 1 91 ? 0.198 -6.953 7.717 1.00 98.56 91 VAL A N 1
ATOM 686 C CA . VAL A 1 91 ? -0.515 -8.137 7.230 1.00 98.56 91 VAL A CA 1
ATOM 687 C C . VAL A 1 91 ? -0.865 -9.063 8.390 1.00 98.56 91 VAL A C 1
ATOM 689 O O . VAL A 1 91 ? -2.046 -9.246 8.691 1.00 98.56 91 VAL A O 1
ATOM 692 N N . GLU A 1 92 ? 0.147 -9.516 9.130 1.00 98.44 92 GLU A N 1
ATOM 693 C CA . GLU A 1 92 ? -0.019 -10.458 10.242 1.00 98.44 92 GLU A CA 1
ATOM 694 C C . GLU A 1 92 ? -0.922 -9.900 11.362 1.00 98.44 92 GLU A C 1
ATOM 696 O O . GLU A 1 92 ? -1.793 -10.589 11.905 1.00 98.44 92 GLU A O 1
ATOM 701 N N . ASN A 1 93 ? -0.738 -8.626 11.729 1.00 98.38 93 ASN A N 1
ATOM 702 C CA . ASN A 1 93 ? -1.351 -8.073 12.941 1.00 98.38 93 ASN A CA 1
ATOM 703 C C . ASN A 1 93 ? -2.739 -7.451 12.727 1.00 98.38 93 ASN A C 1
ATOM 705 O O . ASN A 1 93 ? -3.489 -7.313 13.705 1.00 98.38 93 ASN A O 1
ATOM 709 N N . TYR A 1 94 ? -3.121 -7.104 11.494 1.00 98.25 94 TYR A N 1
ATOM 710 C CA . TYR A 1 94 ? -4.394 -6.420 11.220 1.00 98.25 94 TYR A CA 1
ATOM 711 C C . TYR A 1 94 ? -5.165 -6.949 10.013 1.00 98.25 94 TYR A C 1
ATOM 713 O O . TYR A 1 94 ? -6.399 -6.960 10.057 1.00 98.25 94 TYR A O 1
ATOM 721 N N . ILE A 1 95 ? -4.475 -7.352 8.946 1.00 98.38 95 ILE A N 1
ATOM 722 C CA . ILE A 1 95 ? -5.136 -7.680 7.678 1.00 98.38 95 ILE A CA 1
ATOM 723 C C . ILE A 1 95 ? -5.621 -9.131 7.693 1.00 98.38 95 ILE A C 1
ATOM 725 O O . ILE A 1 95 ? -6.810 -9.372 7.490 1.00 98.38 95 ILE A O 1
ATOM 729 N N . ASP A 1 96 ? -4.763 -10.082 8.069 1.00 97.69 96 ASP A N 1
ATOM 730 C CA . ASP A 1 96 ? -5.097 -11.517 8.096 1.00 97.69 96 ASP A CA 1
ATOM 731 C C . ASP A 1 96 ? -6.205 -11.850 9.101 1.00 97.69 96 ASP A C 1
ATOM 733 O O . ASP A 1 96 ? -7.032 -12.738 8.893 1.00 97.69 96 ASP A O 1
ATOM 737 N N . ASN A 1 97 ? -6.271 -11.102 10.205 1.00 96.06 97 ASN A N 1
ATOM 738 C CA . ASN A 1 97 ? -7.345 -11.247 11.186 1.00 96.06 97 ASN A CA 1
ATOM 739 C C . ASN A 1 97 ? -8.597 -10.410 10.853 1.00 96.06 97 ASN A C 1
ATOM 741 O O . ASN A 1 97 ? -9.582 -10.454 11.602 1.00 96.06 97 ASN A O 1
ATOM 745 N N . GLY A 1 98 ? -8.599 -9.704 9.719 1.00 96.94 98 GLY A N 1
ATOM 746 C CA . GLY A 1 98 ? -9.737 -8.983 9.152 1.00 96.94 98 GLY A CA 1
ATOM 747 C C . GLY A 1 98 ? -10.170 -7.745 9.937 1.00 96.94 98 GLY A C 1
ATOM 748 O O . GLY A 1 98 ? -11.341 -7.371 9.883 1.00 96.94 98 GLY A O 1
ATOM 749 N N . LYS A 1 99 ? -9.268 -7.128 10.710 1.00 96.88 99 LYS A N 1
ATOM 750 C CA . LYS A 1 99 ? -9.530 -5.828 11.356 1.00 96.88 99 LYS A CA 1
ATOM 751 C C . LYS A 1 99 ? -9.459 -4.682 10.350 1.00 96.88 99 LYS A C 1
ATOM 753 O O . LYS A 1 99 ? -10.219 -3.719 10.463 1.00 96.88 99 LYS A O 1
ATOM 758 N N . VAL A 1 100 ? -8.535 -4.789 9.400 1.00 98.44 100 VAL A N 1
ATOM 759 C CA . VAL A 1 100 ? -8.167 -3.738 8.450 1.00 98.44 100 VAL A CA 1
ATOM 760 C C . VAL A 1 100 ? -8.085 -4.341 7.051 1.00 98.44 100 VAL A C 1
ATOM 762 O O . VAL A 1 100 ? -7.657 -5.482 6.909 1.00 98.44 100 VAL A O 1
ATOM 765 N N . ILE A 1 101 ? -8.465 -3.579 6.028 1.00 98.69 101 ILE A N 1
ATOM 766 C CA . ILE A 1 101 ? -8.048 -3.868 4.650 1.00 98.69 101 ILE A CA 1
ATOM 767 C C . ILE A 1 101 ? -6.909 -2.949 4.233 1.00 98.69 101 ILE A C 1
ATOM 769 O O . ILE A 1 101 ? -6.795 -1.816 4.706 1.00 98.69 101 ILE A O 1
ATOM 773 N N . TYR A 1 102 ? -6.093 -3.425 3.309 1.00 98.88 102 TYR A N 1
ATOM 774 C CA . TYR A 1 102 ? -5.065 -2.628 2.667 1.00 98.88 102 TYR A CA 1
ATOM 775 C C . TYR A 1 102 ? -5.400 -2.458 1.190 1.00 98.88 102 TYR A C 1
ATOM 777 O O . TYR A 1 102 ? -5.775 -3.417 0.524 1.00 98.88 102 TYR A O 1
ATOM 785 N N . VAL A 1 103 ? -5.288 -1.232 0.701 1.00 98.81 103 VAL A N 1
ATOM 786 C CA . VAL A 1 103 ? -5.586 -0.839 -0.672 1.00 98.81 103 VAL A CA 1
ATOM 787 C C . VAL A 1 103 ? -4.325 -0.237 -1.260 1.00 98.81 103 VAL A C 1
ATOM 789 O O . VAL A 1 103 ? -3.755 0.686 -0.673 1.00 98.81 103 VAL A O 1
ATOM 792 N N . TYR A 1 104 ? -3.893 -0.765 -2.399 1.00 98.75 104 TYR A N 1
ATOM 793 C CA . TYR A 1 104 ? -2.720 -0.270 -3.107 1.00 98.75 104 TYR A CA 1
ATOM 794 C C . TYR A 1 104 ? -3.171 0.592 -4.281 1.00 98.75 104 TYR A C 1
ATOM 796 O O . TYR A 1 104 ? -3.915 0.122 -5.134 1.00 98.75 104 TYR A O 1
ATOM 804 N N . ARG A 1 105 ? -2.701 1.835 -4.344 1.00 98.44 105 ARG A N 1
ATOM 805 C CA . ARG A 1 105 ? -2.996 2.774 -5.421 1.00 98.44 105 ARG A CA 1
ATOM 806 C C . ARG A 1 105 ? -1.720 3.195 -6.120 1.00 98.44 105 ARG A C 1
ATOM 808 O O . ARG A 1 105 ? -0.836 3.801 -5.511 1.00 98.44 105 ARG A O 1
ATOM 815 N N . ASP A 1 106 ? -1.684 2.955 -7.422 1.00 98.38 106 ASP A N 1
ATOM 816 C CA . ASP A 1 106 ? -0.580 3.388 -8.263 1.00 98.38 106 ASP A CA 1
ATOM 817 C C . ASP A 1 106 ? -0.423 4.915 -8.237 1.00 98.38 106 ASP A C 1
ATOM 819 O O . ASP A 1 106 ? -1.360 5.688 -8.455 1.00 98.38 106 ASP A O 1
ATOM 823 N N . PHE A 1 107 ? 0.803 5.354 -7.980 1.00 98.19 107 PHE A N 1
ATOM 824 C CA . PHE A 1 107 ? 1.249 6.736 -8.073 1.00 98.19 107 PHE A CA 1
ATOM 825 C C . PHE A 1 107 ? 2.654 6.786 -8.707 1.00 98.19 107 PHE A C 1
ATOM 827 O O . PHE A 1 107 ? 3.616 7.149 -8.028 1.00 98.19 107 PHE A O 1
ATOM 834 N N . PRO A 1 108 ? 2.813 6.413 -9.995 1.00 98.00 108 PRO A N 1
ATOM 835 C CA . PRO A 1 108 ? 4.105 6.464 -10.677 1.00 98.00 108 PRO A CA 1
ATOM 836 C C . PRO A 1 108 ? 4.683 7.883 -10.665 1.00 98.00 108 PRO A C 1
ATOM 838 O O . PRO A 1 108 ? 4.030 8.847 -11.081 1.00 98.00 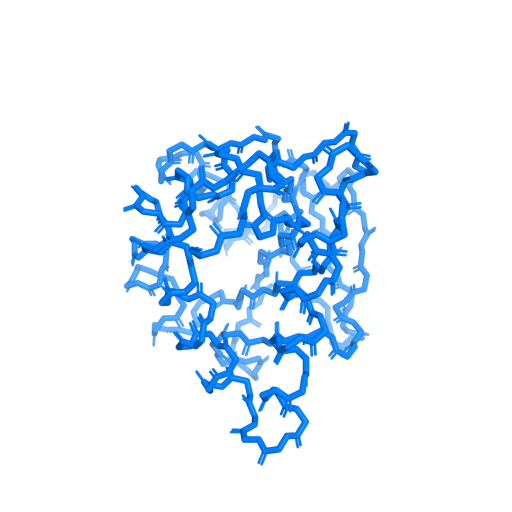108 PRO A O 1
ATOM 841 N N . LEU A 1 109 ? 5.907 8.039 -10.164 1.00 97.94 109 LEU A N 1
ATOM 842 C CA . LEU A 1 109 ? 6.586 9.327 -10.138 1.00 97.94 109 LEU A CA 1
ATOM 843 C C . LEU A 1 109 ? 7.278 9.566 -11.477 1.00 97.94 109 LEU A C 1
ATOM 845 O O . LEU A 1 109 ? 8.001 8.716 -11.987 1.00 97.94 109 LEU A O 1
ATOM 849 N N . SER A 1 110 ? 7.133 10.776 -12.022 1.00 97.50 110 SER A N 1
ATOM 850 C CA . SER A 1 110 ? 7.628 11.116 -13.365 1.00 97.50 110 SER A CA 1
ATOM 851 C C . SER A 1 110 ? 9.133 10.8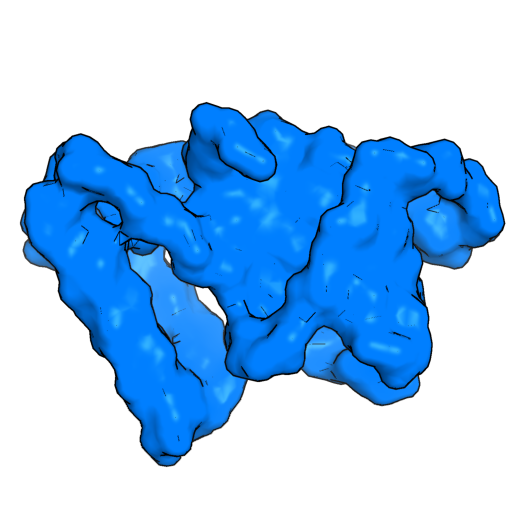94 -13.569 1.00 97.50 110 SER A C 1
ATOM 853 O O . SER A 1 110 ? 9.587 10.774 -14.700 1.00 97.50 110 SER A O 1
ATOM 855 N N . PHE A 1 111 ? 9.921 10.888 -12.491 1.00 97.31 111 PHE A N 1
ATOM 856 C CA . PHE A 1 111 ? 11.370 10.662 -12.521 1.00 97.31 111 PHE A CA 1
ATOM 857 C C . PHE A 1 111 ? 11.778 9.186 -12.373 1.00 97.31 111 PHE A C 1
ATOM 859 O O . PHE A 1 111 ? 12.967 8.892 -12.428 1.00 97.31 111 PHE A O 1
ATOM 866 N N . HIS A 1 112 ? 10.819 8.273 -12.215 1.00 98.44 112 HIS A N 1
ATOM 867 C CA . HIS A 1 112 ? 11.024 6.823 -12.267 1.00 98.44 112 HIS A CA 1
ATOM 868 C C . HIS A 1 112 ? 10.483 6.191 -13.561 1.00 98.44 112 HIS A C 1
ATOM 870 O O . HIS A 1 112 ? 10.504 4.970 -13.737 1.00 98.44 112 HIS A O 1
ATOM 876 N N . GLU A 1 113 ? 9.973 7.011 -14.477 1.00 98.19 113 GLU A N 1
ATOM 877 C CA . GLU A 1 113 ? 9.462 6.540 -15.757 1.00 98.19 113 GLU A CA 1
ATOM 878 C C . GLU A 1 113 ? 10.590 6.072 -16.696 1.00 98.19 113 GLU A C 1
ATOM 880 O O . GLU A 1 113 ? 11.681 6.650 -16.689 1.00 98.19 113 GLU A O 1
ATOM 885 N N . PRO A 1 114 ? 10.341 5.054 -17.546 1.00 98.44 114 PRO A N 1
ATOM 886 C CA . PRO A 1 114 ? 9.058 4.367 -17.753 1.00 98.44 114 PRO A CA 1
ATOM 887 C C . PRO A 1 114 ? 8.792 3.209 -16.775 1.00 98.44 114 PRO A C 1
ATOM 889 O O . PRO A 1 114 ? 7.727 2.596 -16.811 1.00 98.44 114 PRO A O 1
ATOM 892 N N . LYS A 1 115 ? 9.774 2.845 -15.940 1.00 98.75 115 LYS A N 1
ATOM 893 C CA . LYS A 1 115 ? 9.728 1.593 -15.173 1.00 98.75 115 LYS A CA 1
ATOM 894 C C . LYS A 1 115 ? 8.623 1.575 -14.129 1.00 98.75 115 LYS A C 1
ATOM 896 O O . LYS A 1 115 ? 7.992 0.536 -13.960 1.00 98.75 115 LYS A O 1
ATOM 901 N N . ALA A 1 116 ? 8.324 2.722 -13.525 1.00 98.56 116 ALA A N 1
ATOM 902 C CA . ALA A 1 116 ? 7.209 2.855 -12.597 1.00 98.56 116 ALA A CA 1
ATOM 903 C C . ALA A 1 116 ? 5.858 2.520 -13.257 1.00 98.56 116 ALA A C 1
ATOM 905 O O . ALA A 1 116 ? 5.140 1.646 -12.768 1.00 98.56 116 ALA A O 1
ATOM 906 N N . SER A 1 117 ? 5.531 3.146 -14.397 1.00 98.69 117 SER A N 1
ATOM 907 C CA . SER A 1 117 ? 4.276 2.860 -15.105 1.00 98.69 117 SER A CA 1
ATOM 908 C C . SER A 1 117 ? 4.243 1.461 -15.727 1.00 98.69 117 SER A C 1
ATOM 910 O O . SER A 1 117 ? 3.190 0.826 -15.736 1.00 98.69 117 SER A O 1
ATOM 912 N N . GLU A 1 118 ? 5.371 0.942 -16.226 1.00 98.75 118 GLU A N 1
ATOM 913 C CA . GLU A 1 118 ? 5.453 -0.434 -16.741 1.00 98.75 118 GLU A CA 1
ATOM 914 C C . GLU A 1 118 ? 5.148 -1.468 -15.643 1.00 98.75 118 GLU A C 1
ATOM 916 O O . GLU A 1 118 ? 4.390 -2.412 -15.877 1.00 98.75 118 GLU A O 1
ATOM 921 N N . ALA A 1 119 ? 5.695 -1.278 -14.439 1.00 98.75 119 ALA A N 1
ATOM 922 C CA . ALA A 1 119 ? 5.455 -2.150 -13.293 1.00 98.75 119 ALA A CA 1
ATOM 923 C C . ALA A 1 119 ? 4.003 -2.077 -12.800 1.00 98.75 119 ALA A C 1
ATOM 925 O O . ALA A 1 119 ? 3.379 -3.118 -12.593 1.00 98.75 119 ALA A O 1
ATOM 926 N N . ALA A 1 120 ? 3.445 -0.866 -12.695 1.00 98.75 120 ALA A N 1
ATOM 927 C CA . ALA A 1 120 ? 2.039 -0.649 -12.357 1.00 98.75 120 ALA A CA 1
ATOM 928 C C . ALA A 1 120 ? 1.099 -1.334 -13.363 1.00 98.75 120 ALA A C 1
ATOM 930 O O . ALA A 1 120 ? 0.182 -2.065 -12.984 1.00 98.75 120 ALA A O 1
ATOM 931 N N . ALA A 1 121 ? 1.354 -1.173 -14.666 1.00 98.75 121 ALA A N 1
ATOM 932 C CA . ALA A 1 121 ? 0.570 -1.826 -15.712 1.00 98.75 121 ALA A CA 1
ATOM 933 C C . ALA A 1 121 ? 0.672 -3.360 -15.641 1.00 98.75 121 ALA A C 1
ATOM 935 O O . ALA A 1 121 ? -0.331 -4.057 -15.810 1.00 98.75 121 ALA A O 1
ATOM 936 N N . ALA A 1 122 ? 1.863 -3.896 -15.358 1.00 98.75 122 ALA A N 1
ATOM 937 C CA . ALA A 1 122 ? 2.057 -5.330 -15.165 1.00 98.75 122 ALA A CA 1
ATOM 938 C C . ALA A 1 122 ? 1.277 -5.855 -13.949 1.00 98.75 122 ALA A C 1
ATOM 940 O O . ALA A 1 122 ? 0.596 -6.874 -14.069 1.00 98.75 122 ALA A O 1
ATOM 941 N N . ALA A 1 123 ? 1.312 -5.148 -12.816 1.00 98.75 123 ALA A N 1
ATOM 942 C CA . ALA A 1 123 ? 0.562 -5.519 -11.619 1.00 98.75 123 ALA A CA 1
ATOM 943 C C . ALA A 1 123 ? -0.951 -5.528 -11.891 1.00 98.75 123 ALA A C 1
ATOM 945 O O . ALA A 1 123 ? -1.627 -6.523 -11.627 1.00 98.75 123 ALA A O 1
ATOM 946 N N . ASN A 1 124 ? -1.479 -4.472 -12.515 1.00 98.69 124 ASN A N 1
ATOM 947 C CA . ASN A 1 124 ? -2.897 -4.387 -12.871 1.00 98.69 124 ASN A CA 1
ATOM 948 C C . ASN A 1 124 ? -3.330 -5.479 -13.861 1.00 98.69 124 ASN A C 1
ATOM 950 O O . ASN A 1 124 ? -4.415 -6.037 -13.710 1.00 98.69 124 ASN A O 1
ATOM 954 N N . CYS A 1 125 ? -2.473 -5.857 -14.814 1.00 98.69 125 CYS A N 1
ATOM 955 C CA . CYS A 1 125 ? -2.715 -7.014 -15.678 1.00 98.69 125 CYS A CA 1
ATOM 956 C C . CYS A 1 125 ? -2.838 -8.310 -14.858 1.00 98.69 125 CYS A C 1
ATOM 958 O O . CYS A 1 125 ? -3.760 -9.093 -15.080 1.00 98.69 125 CYS A O 1
ATOM 960 N N . VAL A 1 126 ? -1.973 -8.518 -13.854 1.00 98.81 126 VAL A N 1
ATOM 961 C CA . VAL A 1 126 ? -2.084 -9.664 -12.933 1.00 98.81 126 VAL A CA 1
ATOM 962 C C . VAL A 1 126 ? -3.415 -9.638 -12.172 1.00 98.81 126 VAL A C 1
ATOM 964 O O . VAL A 1 126 ? -4.073 -10.675 -12.088 1.00 98.81 126 VAL A O 1
ATOM 967 N N . LYS A 1 127 ? -3.852 -8.474 -11.673 1.00 98.56 127 LYS A N 1
ATOM 968 C CA . LYS A 1 127 ? -5.170 -8.324 -11.030 1.00 98.56 127 LYS A CA 1
ATOM 969 C C . LYS A 1 127 ? -6.313 -8.685 -11.974 1.00 98.56 127 LYS A C 1
ATOM 971 O O . LYS A 1 127 ? -7.202 -9.433 -11.578 1.00 98.56 127 LYS A O 1
ATOM 976 N N . GLU A 1 128 ? -6.289 -8.193 -13.209 1.00 98.38 128 GLU A N 1
ATOM 977 C CA . GLU A 1 128 ? -7.343 -8.457 -14.194 1.00 98.38 128 GLU A CA 1
ATOM 978 C C . GLU A 1 128 ? -7.490 -9.957 -14.486 1.00 98.38 128 GLU A C 1
ATOM 980 O O . GLU A 1 128 ? -8.606 -10.475 -14.542 1.00 98.38 128 GLU A O 1
ATOM 985 N N . VAL A 1 129 ? -6.371 -10.673 -14.636 1.00 98.38 129 VAL A N 1
ATOM 986 C CA . VAL A 1 129 ? -6.394 -12.087 -15.045 1.00 98.38 129 VAL A CA 1
ATOM 987 C C . VAL A 1 129 ? -6.471 -13.072 -13.879 1.00 98.38 129 VAL A C 1
ATOM 989 O O . VAL A 1 129 ? -6.923 -14.201 -14.072 1.00 98.38 129 VAL A O 1
ATOM 992 N N . ALA A 1 130 ? -6.001 -12.688 -12.690 1.00 98.38 130 ALA A N 1
ATOM 993 C CA . ALA A 1 130 ? -5.798 -13.611 -11.574 1.00 98.38 130 ALA A CA 1
ATOM 994 C C . ALA A 1 130 ? -6.255 -13.081 -10.201 1.00 98.38 130 ALA A C 1
ATOM 996 O O . ALA A 1 130 ? -6.149 -13.803 -9.209 1.00 98.38 130 ALA A 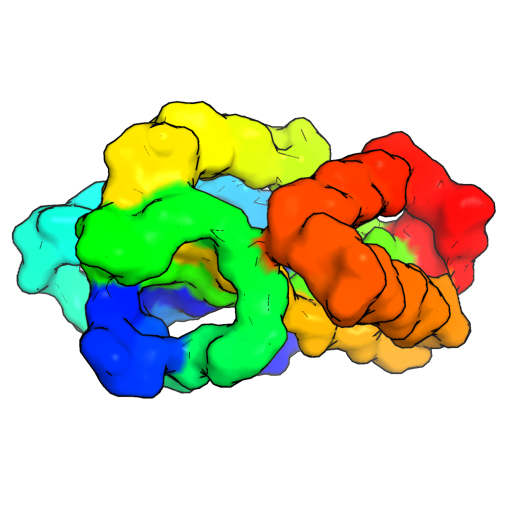O 1
ATOM 997 N N . GLY A 1 131 ? -6.810 -11.870 -10.145 1.00 98.50 131 GLY A N 1
ATOM 998 C CA . GLY A 1 131 ? -7.388 -11.275 -8.942 1.00 98.50 131 GLY A CA 1
ATOM 999 C C . GLY A 1 131 ? -6.371 -10.679 -7.965 1.00 98.50 131 GLY A C 1
ATOM 1000 O O . GLY A 1 131 ? -5.154 -10.762 -8.146 1.00 98.50 131 GLY A O 1
ATOM 1001 N N . ASP A 1 132 ? -6.902 -10.075 -6.902 1.00 98.50 132 ASP A N 1
ATOM 1002 C CA . ASP A 1 132 ? -6.130 -9.270 -5.948 1.00 98.50 132 ASP A CA 1
ATOM 1003 C C . ASP A 1 132 ? -5.062 -10.083 -5.203 1.00 98.50 132 ASP A C 1
ATOM 1005 O O . ASP A 1 132 ? -3.948 -9.608 -5.013 1.00 98.50 132 ASP A O 1
ATOM 1009 N N . GLU A 1 133 ? -5.330 -11.341 -4.841 1.00 97.81 133 GLU A N 1
ATOM 1010 C CA . GLU A 1 133 ? -4.329 -12.185 -4.169 1.00 97.81 133 GLU A CA 1
ATOM 1011 C C . GLU A 1 133 ? -3.039 -12.299 -5.000 1.00 97.81 133 GLU A C 1
ATOM 1013 O O . GLU A 1 133 ? -1.931 -12.123 -4.487 1.00 97.81 133 GLU A O 1
ATOM 1018 N N . LYS A 1 134 ? -3.180 -12.513 -6.314 1.00 98.69 134 LYS A N 1
ATOM 1019 C CA . LYS A 1 134 ? -2.039 -12.601 -7.231 1.00 98.69 134 LYS A CA 1
ATOM 1020 C C . LYS A 1 134 ? -1.413 -11.246 -7.525 1.00 98.69 134 LYS A C 1
ATOM 1022 O O . LYS A 1 134 ? -0.199 -11.191 -7.719 1.00 98.69 134 LYS A O 1
ATOM 1027 N N . TYR A 1 135 ? -2.185 -10.163 -7.473 1.00 98.81 135 TYR A N 1
ATOM 1028 C CA . TYR A 1 135 ? -1.643 -8.806 -7.502 1.00 98.81 135 TYR A CA 1
ATOM 1029 C C . TYR A 1 135 ? -0.662 -8.559 -6.348 1.00 98.81 135 TYR A C 1
ATOM 1031 O O . TYR A 1 135 ? 0.450 -8.074 -6.570 1.00 98.81 135 TYR A O 1
ATOM 1039 N N . PHE A 1 136 ? -1.036 -8.909 -5.112 1.00 98.69 136 PHE A N 1
ATOM 1040 C CA . PHE A 1 136 ? -0.173 -8.681 -3.948 1.00 98.69 136 PHE A CA 1
ATOM 1041 C C . PHE A 1 136 ? 1.038 -9.624 -3.921 1.00 98.69 136 PHE A C 1
ATOM 1043 O O . PHE A 1 136 ? 2.121 -9.197 -3.520 1.00 98.69 136 PHE A O 1
ATOM 1050 N N . GLU A 1 137 ? 0.907 -10.857 -4.423 1.00 98.56 137 GLU A N 1
ATOM 1051 C CA . GLU A 1 137 ? 2.053 -11.756 -4.636 1.00 98.56 137 GLU A CA 1
ATOM 1052 C C . GLU A 1 137 ? 3.045 -11.169 -5.655 1.00 98.56 137 GLU A C 1
ATOM 1054 O O . GLU A 1 137 ? 4.246 -11.105 -5.384 1.00 98.56 137 GLU A O 1
ATOM 1059 N N . PHE A 1 138 ? 2.551 -10.674 -6.798 1.00 98.69 138 PHE A N 1
ATOM 1060 C CA . PHE A 1 138 ? 3.377 -9.977 -7.787 1.00 98.69 138 PHE A CA 1
ATOM 1061 C C . PHE A 1 138 ? 4.072 -8.759 -7.174 1.00 98.69 138 PHE A C 1
ATOM 1063 O O . PHE A 1 138 ? 5.281 -8.595 -7.328 1.00 98.69 138 PHE A O 1
ATOM 1070 N N . SER A 1 139 ? 3.319 -7.933 -6.445 1.00 98.62 139 SER A N 1
ATOM 1071 C CA . SER A 1 139 ? 3.827 -6.701 -5.840 1.00 98.62 139 SER A CA 1
ATOM 1072 C C . SER A 1 139 ? 4.962 -6.974 -4.861 1.00 98.62 139 SER A C 1
ATOM 1074 O O . SER A 1 139 ? 6.005 -6.326 -4.932 1.00 98.62 139 SER A O 1
ATOM 1076 N N . LYS A 1 140 ? 4.796 -7.980 -3.991 1.00 98.31 140 LYS A N 1
ATOM 1077 C CA . LYS A 1 140 ? 5.841 -8.414 -3.057 1.00 98.31 140 LYS A CA 1
ATOM 1078 C C . LYS A 1 140 ? 7.110 -8.828 -3.801 1.00 98.31 140 LYS A C 1
ATOM 1080 O O . LYS A 1 140 ? 8.185 -8.309 -3.514 1.00 98.31 140 LYS A O 1
ATOM 1085 N N . LEU A 1 141 ? 6.977 -9.695 -4.806 1.00 98.38 141 LEU A N 1
ATOM 1086 C CA . LEU A 1 141 ? 8.113 -10.153 -5.609 1.00 98.38 141 LEU A CA 1
ATOM 1087 C C . LEU A 1 141 ? 8.794 -9.016 -6.379 1.00 98.38 141 LEU A C 1
ATOM 1089 O O . LEU A 1 141 ? 10.007 -9.066 -6.582 1.00 98.38 141 LEU A O 1
ATOM 1093 N N . TYR A 1 142 ? 8.035 -8.012 -6.824 1.00 98.62 142 TYR A N 1
ATOM 1094 C CA . TYR A 1 142 ? 8.594 -6.839 -7.483 1.00 98.62 142 TYR A CA 1
ATOM 1095 C C . TYR A 1 142 ? 9.453 -6.030 -6.509 1.00 98.62 142 TYR A C 1
ATOM 1097 O O . TYR A 1 142 ? 10.622 -5.774 -6.797 1.00 98.62 142 TYR A O 1
ATOM 1105 N N . TYR A 1 143 ? 8.922 -5.688 -5.332 1.00 98.44 143 TYR A N 1
ATOM 1106 C CA . TYR A 1 143 ? 9.664 -4.926 -4.324 1.00 98.44 143 TYR A CA 1
ATOM 1107 C C . TYR A 1 143 ? 10.898 -5.658 -3.796 1.00 98.44 143 TYR A C 1
ATOM 1109 O O . TYR A 1 143 ? 11.919 -5.020 -3.552 1.00 98.44 143 TYR A O 1
ATOM 1117 N N . GLU A 1 144 ? 10.862 -6.986 -3.697 1.00 97.44 144 GLU A N 1
ATOM 1118 C CA . GLU A 1 144 ? 12.030 -7.796 -3.329 1.00 97.44 144 GLU A CA 1
ATOM 1119 C C . GLU A 1 144 ? 13.171 -7.734 -4.364 1.00 97.44 144 GLU A C 1
ATOM 1121 O O . GLU A 1 144 ? 14.309 -8.078 -4.042 1.00 97.44 144 GLU A O 1
ATOM 1126 N N . ARG A 1 145 ? 12.882 -7.344 -5.614 1.00 97.50 145 ARG A N 1
ATOM 1127 C CA . ARG A 1 145 ? 13.802 -7.521 -6.752 1.00 97.50 145 ARG A CA 1
ATOM 1128 C C . ARG A 1 145 ? 14.155 -6.246 -7.502 1.00 97.50 145 ARG A C 1
ATOM 1130 O O . ARG A 1 145 ? 15.217 -6.216 -8.116 1.00 97.50 145 ARG A O 1
ATOM 1137 N N . THR A 1 146 ? 13.297 -5.230 -7.488 1.00 97.94 146 THR A N 1
ATOM 1138 C CA . THR A 1 146 ? 13.570 -3.974 -8.192 1.00 97.94 146 THR A CA 1
ATOM 1139 C C . THR A 1 146 ? 14.849 -3.321 -7.678 1.00 97.94 146 THR A C 1
ATOM 1141 O O . THR A 1 146 ? 15.120 -3.270 -6.475 1.00 97.94 146 THR A O 1
ATOM 1144 N N . LYS A 1 147 ? 15.632 -2.783 -8.610 1.00 98.25 147 LYS A N 1
ATOM 1145 C CA . LYS A 1 147 ? 16.782 -1.920 -8.332 1.00 98.25 147 LYS A CA 1
ATOM 1146 C C . LYS A 1 147 ? 16.347 -0.509 -7.910 1.00 98.25 147 LYS A C 1
ATOM 1148 O O . LYS A 1 147 ? 17.168 0.251 -7.399 1.00 98.25 147 LYS A O 1
ATOM 1153 N N . SER A 1 148 ? 15.047 -0.209 -8.017 1.00 97.69 148 SER A N 1
ATOM 1154 C CA . SER A 1 148 ? 14.424 1.089 -7.746 1.00 97.69 148 SER A CA 1
ATOM 1155 C C . SER A 1 148 ? 14.972 2.211 -8.639 1.00 97.69 148 SER A C 1
ATOM 1157 O O . SER A 1 148 ? 15.775 1.991 -9.541 1.00 97.69 148 SER A O 1
ATOM 1159 N N . ASN A 1 149 ? 14.536 3.446 -8.384 1.00 97.88 149 ASN A N 1
ATOM 1160 C CA . ASN A 1 149 ? 14.986 4.669 -9.053 1.00 97.88 149 ASN A CA 1
ATOM 1161 C C . ASN A 1 149 ? 14.800 4.664 -10.582 1.00 97.88 149 ASN A C 1
ATOM 1163 O O . ASN A 1 149 ? 15.529 5.353 -11.294 1.00 97.88 149 ASN A O 1
ATOM 1167 N N . GLY A 1 150 ? 13.819 3.914 -11.091 1.00 97.44 150 GLY A N 1
ATOM 1168 C CA . GLY A 1 150 ? 13.538 3.816 -12.521 1.00 97.44 150 GLY A CA 1
ATOM 1169 C C . GLY A 1 150 ? 14.448 2.834 -13.264 1.00 97.44 150 GLY A C 1
ATOM 1170 O O . GLY A 1 150 ? 14.493 2.861 -14.495 1.00 97.44 150 GLY A O 1
ATOM 1171 N N . GLU A 1 151 ? 15.189 1.983 -12.551 1.00 98.12 151 GLU A N 1
ATOM 1172 C CA . GLU A 1 151 ? 16.066 0.967 -13.140 1.00 98.12 151 GLU A CA 1
ATOM 1173 C C . GLU A 1 151 ? 15.342 -0.366 -13.406 1.00 98.12 151 GLU A C 1
ATOM 1175 O O . GLU A 1 151 ? 15.814 -1.163 -14.223 1.00 98.12 151 GLU A O 1
ATOM 1180 N N . GLY A 1 152 ? 14.178 -0.593 -12.786 1.00 97.00 152 GLY A N 1
ATOM 1181 C CA . GLY A 1 152 ? 13.398 -1.823 -12.912 1.00 97.00 152 GLY A CA 1
ATOM 1182 C C . GLY A 1 152 ? 14.037 -3.034 -12.219 1.00 97.00 152 GLY A C 1
ATOM 1183 O O . GLY A 1 152 ? 14.908 -2.904 -11.358 1.00 97.00 152 GLY A O 1
ATOM 1184 N N . LEU A 1 153 ? 13.589 -4.237 -12.601 1.00 94.75 153 LEU A N 1
ATOM 1185 C CA . LEU A 1 153 ? 14.127 -5.527 -12.130 1.00 94.75 153 LEU A CA 1
ATOM 1186 C C . LEU A 1 153 ? 15.573 -5.787 -12.604 1.00 94.75 153 LEU A C 1
ATOM 1188 O O . LEU A 1 153 ? 15.971 -5.391 -13.722 1.00 94.75 153 LEU A O 1
#

Foldseek 3Di:
DPDPFKKFKAFQDPQQKGFGDIDDFLDAQVVVVVRLVVRLVPDDDTDDMDGLPPFQKAADPVQEGMEIETAHFLQAVRRLVSLVGHVVVCCVPARVVRHYMYTYHYDHDPQLPPQRVVLVVVLVVLCVVPNRVSSVVSSSVSSVDQPHRNRGD

Secondary structure (DSSP, 8-state):
--SSSEEEEEEE-TTSEEEEEEEESS--HHHHHHHHHHHHHT-----EEEE-TT--EES-TTT-SEEEEEEE-TT-HHHHHHIIIIIHHHIIIIITTTSEEEEEEE---TTSTTHHHHHHHHHHHHHHHHHHHHHHHHHHHHHTT---TT---

pLDDT: mean 96.7, std 4.12, range [69.5, 98.88]

Radius of gyration: 14.54 Å; chains: 1; bounding box: 37×29×37 Å